Protein AF-A0A1I3PX13-F1 (afdb_monomer)

Structure (mmCIF, N/CA/C/O backbone):
data_AF-A0A1I3PX13-F1
#
_entry.id   AF-A0A1I3PX13-F1
#
loop_
_atom_site.group_PDB
_atom_site.id
_atom_site.type_symbol
_atom_site.label_atom_id
_atom_site.label_alt_id
_atom_site.label_comp_id
_atom_site.label_asym_id
_atom_site.label_entity_id
_atom_site.label_seq_id
_atom_site.pdbx_PDB_ins_code
_atom_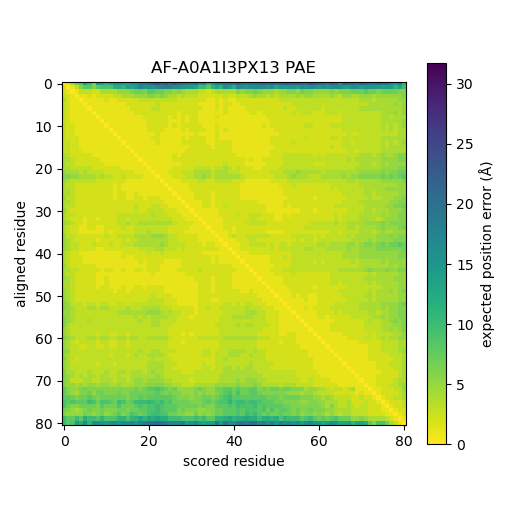site.Cartn_x
_atom_site.Cartn_y
_atom_site.Cartn_z
_atom_site.occupancy
_atom_site.B_iso_or_equiv
_atom_site.auth_seq_id
_atom_site.auth_comp_id
_atom_site.auth_asym_id
_atom_site.auth_atom_id
_atom_site.pdbx_PDB_model_num
ATOM 1 N N . MET A 1 1 ? 15.887 2.404 3.441 1.00 54.09 1 MET A N 1
ATOM 2 C CA . MET A 1 1 ? 15.390 1.044 3.150 1.00 54.09 1 MET A CA 1
ATOM 3 C C . MET A 1 1 ? 15.683 0.704 1.698 1.00 54.09 1 MET A C 1
ATOM 5 O O . MET A 1 1 ? 15.247 1.481 0.858 1.00 54.09 1 MET A O 1
ATOM 9 N N . PRO A 1 2 ? 16.432 -0.370 1.383 1.00 83.12 2 PRO A N 1
ATOM 10 C CA . PRO A 1 2 ? 16.555 -0.842 0.002 1.00 83.12 2 PRO A CA 1
ATOM 11 C C . PRO A 1 2 ? 15.742 -2.116 -0.292 1.00 83.12 2 PRO A C 1
ATOM 13 O O . PRO A 1 2 ? 15.659 -2.510 -1.451 1.00 83.12 2 PRO A O 1
ATOM 16 N N . PHE A 1 3 ? 15.157 -2.769 0.720 1.00 92.50 3 PHE A N 1
ATOM 17 C CA . PHE A 1 3 ? 14.446 -4.039 0.559 1.00 92.50 3 PHE A CA 1
ATOM 18 C C . PHE A 1 3 ? 12.935 -3.867 0.707 1.00 92.50 3 PHE A C 1
ATOM 20 O O . PHE A 1 3 ? 12.469 -3.087 1.535 1.00 92.50 3 PHE A O 1
ATOM 27 N N . ALA A 1 4 ? 12.187 -4.619 -0.099 1.00 92.06 4 ALA A N 1
ATOM 28 C CA . ALA A 1 4 ? 10.752 -4.802 0.062 1.00 92.06 4 ALA A CA 1
ATOM 29 C C . ALA A 1 4 ? 10.516 -6.055 0.917 1.00 92.06 4 ALA A C 1
ATOM 31 O O . ALA A 1 4 ? 10.535 -7.181 0.415 1.00 92.06 4 ALA A O 1
ATOM 32 N N . ASP A 1 5 ? 10.359 -5.853 2.222 1.00 96.62 5 ASP A N 1
ATOM 33 C CA . ASP A 1 5 ? 10.150 -6.905 3.212 1.00 96.62 5 ASP A CA 1
ATOM 34 C C . ASP A 1 5 ? 9.083 -6.505 4.247 1.00 96.62 5 ASP A C 1
ATOM 36 O O . ASP A 1 5 ? 8.423 -5.470 4.138 1.00 96.62 5 ASP A O 1
ATOM 40 N N . THR A 1 6 ? 8.866 -7.367 5.245 1.00 96.81 6 THR A N 1
ATOM 41 C CA . THR A 1 6 ? 7.859 -7.128 6.288 1.00 96.81 6 THR A CA 1
ATOM 42 C C . THR A 1 6 ? 8.163 -5.887 7.132 1.00 96.81 6 THR A C 1
ATOM 44 O O . THR A 1 6 ? 7.228 -5.215 7.555 1.00 96.81 6 THR A O 1
ATOM 47 N N . GLU A 1 7 ? 9.436 -5.571 7.384 1.00 96.81 7 GLU A N 1
ATOM 48 C CA . GLU A 1 7 ? 9.814 -4.394 8.177 1.00 96.81 7 GLU A CA 1
ATOM 49 C C . GLU A 1 7 ? 9.529 -3.114 7.389 1.00 96.81 7 GLU A C 1
ATOM 51 O O . GLU A 1 7 ? 8.911 -2.182 7.908 1.00 96.81 7 GLU A O 1
ATOM 56 N N . ALA A 1 8 ? 9.877 -3.109 6.101 1.00 97.12 8 ALA A N 1
ATOM 57 C CA . ALA A 1 8 ? 9.566 -2.002 5.215 1.00 97.12 8 ALA A CA 1
ATOM 58 C C . ALA A 1 8 ? 8.057 -1.773 5.076 1.00 97.12 8 ALA A C 1
ATOM 60 O O . ALA A 1 8 ? 7.598 -0.630 5.127 1.00 97.12 8 ALA A O 1
ATOM 61 N N . MET A 1 9 ? 7.276 -2.850 4.971 1.00 97.31 9 MET A N 1
ATOM 62 C CA . MET A 1 9 ? 5.819 -2.757 4.940 1.00 97.31 9 MET A CA 1
ATOM 63 C C . MET A 1 9 ? 5.246 -2.215 6.254 1.00 97.31 9 MET A C 1
ATOM 65 O O . MET A 1 9 ? 4.347 -1.378 6.229 1.00 97.31 9 MET A O 1
ATOM 69 N N . GLN A 1 10 ? 5.787 -2.630 7.403 1.00 98.00 10 GLN A N 1
ATOM 70 C CA . GLN A 1 10 ? 5.365 -2.105 8.702 1.00 98.00 10 GLN A CA 1
ATOM 71 C C . GLN A 1 10 ? 5.593 -0.593 8.805 1.00 98.00 10 GLN A C 1
ATOM 73 O O . GLN A 1 10 ? 4.702 0.133 9.248 1.00 98.00 10 GLN A O 1
ATOM 78 N N . ALA A 1 11 ? 6.765 -0.115 8.376 1.00 97.69 11 ALA A N 1
ATOM 79 C CA . ALA A 1 11 ? 7.066 1.312 8.338 1.00 97.69 11 ALA A CA 1
ATOM 80 C C . ALA A 1 11 ? 6.148 2.062 7.358 1.00 97.69 11 ALA A C 1
ATOM 82 O O . ALA A 1 11 ? 5.704 3.168 7.656 1.00 97.69 11 ALA A O 1
ATOM 83 N N . HIS A 1 12 ? 5.798 1.449 6.223 1.00 97.12 12 HIS A N 1
ATOM 84 C CA . HIS A 1 12 ? 4.856 2.045 5.280 1.00 97.12 12 HIS A CA 1
ATOM 85 C C . HIS A 1 12 ? 3.441 2.178 5.862 1.00 97.12 12 HIS A C 1
ATOM 87 O O . HIS A 1 12 ? 2.835 3.237 5.724 1.00 97.12 12 HIS A O 1
ATOM 93 N N . LEU A 1 13 ? 2.933 1.152 6.556 1.00 98.19 13 LEU A N 1
ATOM 94 C CA . LEU A 1 13 ? 1.640 1.217 7.248 1.00 98.19 13 LEU A CA 1
ATOM 95 C C . LEU A 1 13 ? 1.615 2.305 8.323 1.00 98.19 13 LEU A C 1
ATOM 97 O O . LEU A 1 13 ? 0.614 3.009 8.443 1.00 98.19 13 LEU A O 1
ATOM 101 N N . ALA A 1 14 ? 2.710 2.462 9.074 1.00 98.38 14 ALA A N 1
ATOM 102 C CA . ALA A 1 14 ? 2.837 3.538 10.052 1.00 98.38 14 ALA A CA 1
ATOM 103 C C . ALA A 1 14 ? 2.734 4.914 9.378 1.00 98.38 14 ALA A C 1
ATOM 105 O O . ALA A 1 14 ? 1.987 5.770 9.845 1.00 98.38 14 ALA A O 1
ATOM 106 N N . GLU A 1 15 ? 3.406 5.098 8.242 1.00 98.31 15 GLU A N 1
ATOM 107 C CA . GLU A 1 15 ? 3.379 6.377 7.538 1.00 98.31 15 GLU A CA 1
ATOM 108 C C . GLU A 1 15 ? 2.024 6.675 6.891 1.00 98.31 15 GLU A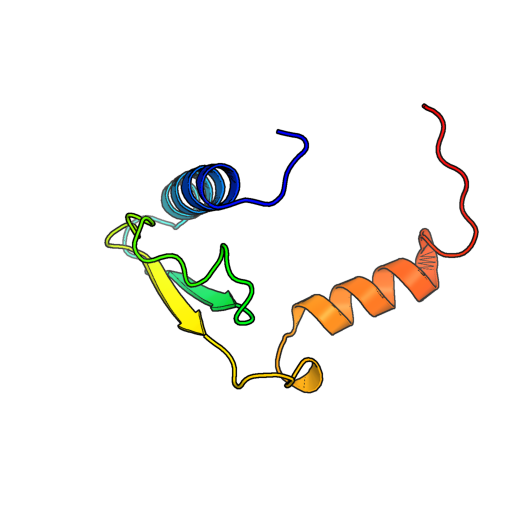 C 1
ATOM 110 O O . GLU A 1 15 ? 1.520 7.792 6.993 1.00 98.31 15 GLU A O 1
ATOM 115 N N . ILE A 1 16 ? 1.376 5.667 6.300 1.00 98.25 16 ILE A N 1
ATOM 116 C CA . ILE A 1 16 ? 0.001 5.812 5.809 1.00 98.25 16 ILE A CA 1
ATOM 117 C C . ILE A 1 16 ? -0.918 6.211 6.962 1.00 98.25 16 ILE A C 1
ATOM 119 O O . ILE A 1 16 ? -1.692 7.149 6.813 1.00 98.25 16 ILE A O 1
ATOM 123 N N . SER A 1 17 ? -0.820 5.543 8.113 1.00 98.50 17 SER A N 1
ATOM 124 C CA . SER A 1 17 ? -1.666 5.825 9.276 1.00 98.50 17 SER A CA 1
ATOM 125 C C . SER A 1 17 ? -1.551 7.269 9.754 1.00 98.50 17 SER A C 1
ATOM 127 O O . SER A 1 17 ? -2.549 7.808 10.226 1.00 98.50 17 SER A O 1
ATOM 129 N N . LEU A 1 18 ? -0.365 7.881 9.659 1.00 98.44 18 LEU A N 1
ATOM 130 C CA . LEU A 1 18 ? -0.144 9.289 10.004 1.00 98.44 18 LEU A CA 1
ATOM 131 C C . LEU A 1 18 ? -0.733 10.251 8.964 1.00 98.44 18 LEU A C 1
ATOM 133 O O . LEU A 1 18 ? -1.108 11.367 9.314 1.00 98.44 18 LEU A O 1
ATOM 137 N N . ALA A 1 19 ? -0.811 9.824 7.703 1.00 98.50 19 ALA A N 1
ATOM 138 C CA . ALA A 1 19 ? -1.364 10.607 6.603 1.00 98.50 19 ALA A CA 1
ATOM 139 C C . ALA A 1 19 ? -2.896 10.511 6.481 1.00 98.50 19 ALA A C 1
ATOM 141 O O . ALA A 1 19 ? -3.494 11.299 5.750 1.00 98.50 19 ALA A O 1
ATOM 142 N N . VAL A 1 20 ? -3.543 9.554 7.158 1.00 98.44 20 VAL A N 1
ATOM 143 C CA . VAL A 1 20 ? -5.009 9.459 7.202 1.00 98.44 20 VAL A CA 1
ATOM 144 C C . VAL A 1 20 ? -5.574 10.621 8.017 1.00 98.44 20 VAL A C 1
ATOM 146 O O . VAL A 1 20 ? -5.217 10.809 9.180 1.00 98.44 20 VAL A O 1
ATOM 149 N N . ASP A 1 21 ? -6.495 11.373 7.413 1.00 98.44 21 ASP A N 1
ATOM 150 C CA . ASP A 1 21 ? -7.139 12.516 8.058 1.00 98.44 21 ASP A CA 1
ATOM 151 C C . ASP A 1 21 ? -7.861 12.125 9.365 1.00 98.44 21 ASP A C 1
ATOM 153 O O . ASP A 1 21 ? -8.449 11.039 9.461 1.00 98.44 21 ASP A O 1
ATOM 157 N N . PRO A 1 22 ? -7.900 13.014 10.377 1.00 97.50 22 PRO A N 1
ATOM 158 C CA . PRO A 1 22 ? -8.644 12.761 11.606 1.00 97.50 22 PRO A CA 1
ATOM 159 C C . PRO A 1 22 ? -10.118 12.420 11.339 1.00 97.50 22 PRO A C 1
ATOM 161 O O . PRO A 1 22 ? -10.845 13.183 10.707 1.00 97.50 22 PRO A O 1
ATOM 164 N N . GLY A 1 23 ? -10.571 11.277 11.861 1.00 97.69 23 GLY A N 1
ATOM 165 C CA . GLY A 1 23 ? -11.940 10.782 11.675 1.00 97.69 23 GLY A CA 1
ATOM 166 C C . GLY A 1 23 ? -12.176 10.002 10.375 1.00 97.69 23 GLY A C 1
ATOM 167 O O . GLY A 1 23 ? -13.286 9.510 10.176 1.00 97.69 23 GLY A O 1
ATOM 168 N N . ALA A 1 24 ? -11.163 9.855 9.514 1.00 98.50 24 ALA A N 1
ATOM 169 C CA . ALA A 1 24 ? -11.208 8.979 8.348 1.00 98.50 24 ALA A CA 1
ATOM 170 C C . ALA A 1 24 ? -10.644 7.579 8.657 1.00 98.50 24 ALA A C 1
ATOM 172 O O . ALA A 1 24 ? -9.946 7.364 9.648 1.00 98.50 24 ALA A O 1
ATOM 173 N N . HIS A 1 25 ? -10.947 6.624 7.775 1.00 98.50 25 HIS A N 1
ATOM 174 C CA . HIS A 1 25 ? -10.443 5.251 7.831 1.00 98.50 25 HIS A CA 1
ATOM 175 C C . HIS A 1 25 ? -9.938 4.840 6.453 1.00 98.50 25 HIS A C 1
ATOM 177 O O . HIS A 1 25 ? -10.669 4.960 5.466 1.00 98.50 25 HIS A O 1
ATOM 183 N N . ALA A 1 26 ? -8.703 4.353 6.368 1.00 98.50 26 ALA A N 1
ATOM 184 C CA . ALA A 1 26 ? -8.134 3.920 5.101 1.00 98.50 26 ALA A CA 1
ATOM 185 C C . ALA A 1 26 ? -8.450 2.451 4.825 1.00 98.50 26 ALA A C 1
ATOM 187 O O . ALA A 1 26 ? -8.241 1.573 5.660 1.00 98.50 26 ALA A O 1
ATOM 188 N N . VAL A 1 27 ? -8.884 2.170 3.599 1.00 98.19 27 VAL A N 1
ATOM 189 C CA . VAL A 1 27 ? -8.905 0.812 3.053 1.00 98.19 27 VAL A CA 1
ATOM 190 C C . VAL A 1 27 ? -7.779 0.715 2.038 1.00 98.19 27 VAL A C 1
ATOM 192 O O . VAL A 1 27 ? -7.800 1.396 1.015 1.00 98.19 27 VAL A O 1
ATOM 195 N N . LEU A 1 28 ? -6.784 -0.116 2.331 1.00 97.44 28 LEU A N 1
ATOM 196 C CA . LEU A 1 28 ? -5.638 -0.326 1.457 1.00 97.44 28 LEU A CA 1
ATOM 197 C C . LEU A 1 28 ? -5.875 -1.557 0.595 1.00 97.44 28 LEU A C 1
ATOM 199 O O . LEU A 1 28 ? -6.019 -2.656 1.117 1.00 97.44 28 LEU A O 1
ATOM 203 N N . MET A 1 29 ? -5.897 -1.375 -0.722 1.00 96.88 29 MET A N 1
ATOM 204 C CA . MET A 1 29 ? -5.927 -2.474 -1.687 1.00 96.88 29 MET A CA 1
ATOM 205 C C . MET A 1 29 ? -4.501 -2.947 -1.961 1.00 96.88 29 MET A C 1
ATOM 207 O O . MET A 1 29 ? -3.639 -2.139 -2.300 1.00 96.88 29 MET A O 1
ATOM 211 N N . LEU A 1 30 ? -4.257 -4.246 -1.822 1.00 96.81 30 LEU A N 1
ATOM 212 C CA . LEU A 1 30 ? -2.933 -4.849 -1.992 1.00 96.81 30 LEU A CA 1
ATOM 213 C C . LEU A 1 30 ? -3.027 -6.189 -2.718 1.00 96.81 30 LEU A C 1
ATOM 215 O O . LEU A 1 30 ? -4.017 -6.914 -2.607 1.00 96.81 30 LEU A O 1
ATOM 219 N N . ASP A 1 31 ? -1.968 -6.532 -3.446 1.00 96.00 31 ASP A N 1
ATOM 220 C CA . ASP A 1 31 ? -1.756 -7.906 -3.883 1.00 96.00 31 ASP A CA 1
ATOM 221 C C . ASP A 1 31 ? -1.342 -8.797 -2.694 1.00 96.00 31 ASP A C 1
ATOM 223 O O . ASP A 1 31 ? -1.149 -8.340 -1.567 1.00 96.00 31 ASP A O 1
ATOM 227 N N . GLN A 1 32 ? -1.187 -10.094 -2.944 1.00 96.12 32 GLN A N 1
ATOM 228 C CA . GLN A 1 32 ? -0.840 -11.058 -1.898 1.00 96.12 32 GLN A CA 1
ATOM 229 C C . GLN A 1 32 ? 0.664 -11.357 -1.826 1.00 96.12 32 GLN A C 1
ATOM 231 O O . GLN A 1 32 ? 1.055 -12.496 -1.558 1.00 96.12 32 GLN A O 1
ATOM 236 N N . ALA A 1 33 ? 1.529 -10.366 -2.073 1.00 95.62 33 ALA A N 1
ATOM 237 C CA . ALA A 1 33 ? 2.957 -10.520 -1.811 1.00 95.62 33 ALA A CA 1
ATOM 238 C C . ALA A 1 33 ? 3.203 -10.964 -0.354 1.00 95.62 33 ALA A C 1
ATOM 240 O O . ALA A 1 33 ? 2.507 -10.553 0.575 1.00 95.62 33 ALA A O 1
ATOM 241 N N . GLY A 1 34 ? 4.216 -11.805 -0.120 1.00 95.81 34 GLY A N 1
ATOM 242 C CA . GLY A 1 34 ? 4.425 -12.420 1.200 1.00 95.81 34 GLY A CA 1
ATOM 243 C C . GLY A 1 34 ? 4.610 -11.411 2.344 1.00 95.81 34 GLY A C 1
ATOM 244 O O . GLY A 1 34 ? 4.223 -11.683 3.479 1.00 95.81 34 GLY A O 1
ATOM 245 N N . TRP A 1 35 ? 5.160 -10.231 2.051 1.00 96.06 35 TRP A N 1
ATOM 246 C CA . TRP A 1 35 ? 5.323 -9.151 3.024 1.00 96.06 35 TRP A CA 1
ATOM 247 C C . TRP A 1 35 ? 4.052 -8.31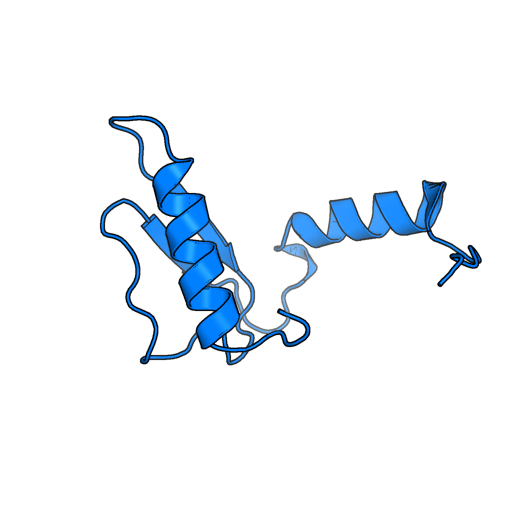5 3.240 1.00 96.06 35 TRP A C 1
ATOM 249 O O . TRP A 1 35 ? 3.921 -7.758 4.323 1.00 96.06 35 TRP A O 1
ATOM 259 N N . HIS A 1 36 ? 3.095 -8.303 2.304 1.00 96.56 36 HIS A N 1
ATOM 260 C CA . HIS A 1 36 ? 1.747 -7.746 2.496 1.00 96.56 36 HIS A CA 1
ATOM 261 C C . HIS A 1 36 ? 0.872 -8.621 3.405 1.00 96.56 36 HIS A C 1
ATOM 263 O O . HIS A 1 36 ? 0.072 -8.112 4.183 1.00 96.56 36 HIS A O 1
ATOM 269 N N . MET A 1 37 ? 1.041 -9.944 3.320 1.00 95.69 37 MET A N 1
ATOM 270 C CA . MET A 1 37 ? 0.214 -10.928 4.035 1.00 95.69 37 MET A CA 1
ATOM 271 C C . MET A 1 37 ? 0.873 -11.465 5.312 1.00 95.69 37 MET A C 1
ATOM 273 O O . MET A 1 37 ? 0.436 -12.473 5.871 1.00 95.69 37 MET A O 1
ATOM 277 N N . SER A 1 38 ? 1.966 -10.849 5.764 1.00 96.81 38 SER A N 1
ATOM 278 C CA . SER A 1 38 ? 2.718 -11.370 6.901 1.00 96.81 38 SER A CA 1
ATOM 279 C C . SER A 1 38 ? 1.928 -11.217 8.198 1.00 96.81 38 SER A C 1
ATOM 281 O O . SER A 1 38 ? 1.586 -10.109 8.597 1.00 96.81 38 SER A O 1
ATOM 283 N N . ALA A 1 39 ? 1.759 -12.315 8.937 1.00 95.69 39 ALA A N 1
ATOM 284 C CA . ALA A 1 39 ? 1.164 -12.300 10.276 1.00 95.69 39 ALA A CA 1
ATOM 285 C C . ALA A 1 39 ? 1.989 -11.514 11.321 1.00 95.69 39 ALA A C 1
ATOM 287 O O . ALA A 1 39 ? 1.556 -11.365 12.458 1.00 95.69 39 ALA A O 1
ATOM 288 N N . ARG A 1 40 ? 3.190 -11.039 10.958 1.00 97.19 40 ARG A N 1
ATOM 289 C CA . ARG A 1 40 ? 4.035 -10.185 11.806 1.00 97.19 40 ARG A CA 1
ATOM 290 C C . ARG A 1 40 ? 3.696 -8.695 11.689 1.00 97.19 40 ARG A C 1
ATOM 292 O O . ARG A 1 40 ? 4.272 -7.911 12.435 1.00 97.19 40 ARG A O 1
ATOM 299 N N . LEU A 1 41 ? 2.825 -8.304 10.756 1.00 97.56 41 LEU A N 1
ATOM 300 C CA . LEU A 1 41 ? 2.384 -6.918 10.628 1.00 97.56 41 LEU A CA 1
ATOM 301 C C . LEU A 1 41 ? 1.427 -6.551 11.766 1.00 97.56 41 LEU A C 1
ATOM 303 O O . LEU A 1 41 ? 0.415 -7.216 11.980 1.00 97.56 41 LEU A O 1
ATOM 307 N N . ALA A 1 42 ? 1.722 -5.448 12.442 1.00 98.19 42 ALA A N 1
ATOM 308 C CA . ALA A 1 42 ? 0.795 -4.726 13.295 1.00 98.19 42 ALA A CA 1
ATOM 309 C C . ALA A 1 42 ? 0.077 -3.671 12.443 1.00 98.19 42 ALA A C 1
ATOM 311 O O . ALA A 1 42 ? 0.630 -2.606 12.156 1.00 98.19 42 ALA A O 1
ATOM 312 N N . VAL A 1 43 ? -1.135 -3.992 11.988 1.00 98.12 43 VAL A N 1
ATOM 313 C CA . VAL A 1 43 ? -1.959 -3.070 11.195 1.00 98.12 43 VAL A CA 1
ATOM 314 C C . VAL A 1 43 ? -2.552 -2.002 12.127 1.00 98.12 43 VAL A C 1
ATOM 316 O O . VAL A 1 43 ? -3.178 -2.381 13.114 1.00 98.12 43 VAL A O 1
ATOM 319 N N . PRO A 1 44 ? -2.362 -0.698 11.851 1.00 98.38 44 PRO A N 1
ATOM 320 C CA . PRO A 1 44 ? -2.972 0.381 12.632 1.00 98.38 44 PRO A CA 1
ATOM 321 C C . PRO A 1 44 ? -4.506 0.328 12.627 1.00 98.38 44 PRO A C 1
ATOM 323 O O . PRO A 1 44 ? -5.110 -0.030 11.618 1.00 98.38 44 PRO A O 1
ATOM 326 N N . ASP A 1 45 ? -5.139 0.745 13.726 1.00 98.25 45 ASP A N 1
ATOM 327 C CA . ASP A 1 45 ? -6.597 0.631 13.919 1.00 98.25 45 ASP A CA 1
ATOM 328 C C . ASP A 1 45 ? -7.429 1.432 12.899 1.00 98.25 45 ASP A C 1
ATOM 330 O O . ASP A 1 45 ? -8.57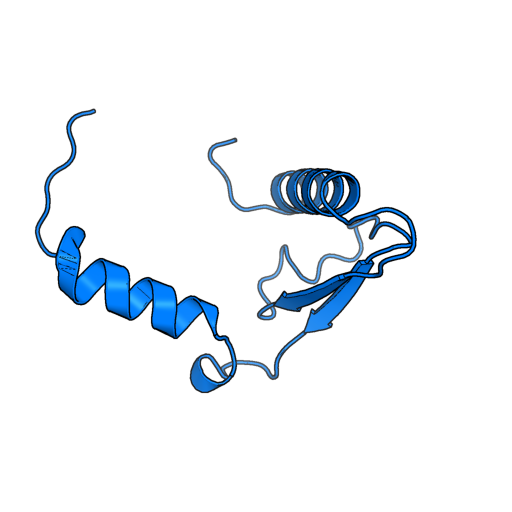9 1.091 12.628 1.00 98.25 45 ASP A O 1
ATOM 334 N N . ASN A 1 46 ? -6.855 2.486 12.313 1.00 98.69 46 ASN A N 1
ATOM 335 C CA . ASN A 1 46 ? -7.480 3.323 11.281 1.00 98.69 46 ASN A CA 1
ATOM 336 C C . ASN A 1 46 ? -7.216 2.824 9.846 1.00 98.69 46 ASN A C 1
ATOM 338 O O . ASN A 1 46 ? -7.447 3.558 8.879 1.00 98.69 46 ASN A O 1
ATOM 342 N N . ILE A 1 47 ? -6.704 1.597 9.699 1.00 98.62 47 ILE A N 1
ATOM 343 C CA . ILE A 1 47 ? -6.411 0.961 8.418 1.00 98.62 47 ILE A CA 1
ATOM 344 C C . ILE A 1 47 ? -7.083 -0.413 8.348 1.00 98.62 47 ILE A C 1
ATOM 346 O O . ILE A 1 47 ? -7.033 -1.224 9.268 1.00 98.62 47 ILE A O 1
ATOM 350 N N . THR A 1 48 ? -7.667 -0.729 7.196 1.00 98.50 48 THR A N 1
ATOM 351 C CA . THR A 1 48 ? -8.048 -2.094 6.826 1.00 98.50 48 THR A CA 1
ATOM 352 C C . THR A 1 48 ? -7.309 -2.513 5.568 1.00 98.50 48 THR A C 1
ATOM 354 O O . THR A 1 48 ? -7.330 -1.808 4.561 1.00 98.50 48 THR A O 1
ATOM 357 N N . LEU A 1 49 ? -6.678 -3.685 5.615 1.00 98.00 49 LEU A N 1
ATOM 358 C CA . LEU A 1 49 ? -6.066 -4.298 4.442 1.00 98.00 49 LEU A CA 1
ATOM 359 C C . LEU A 1 49 ? -7.125 -5.077 3.655 1.00 98.00 49 LEU A C 1
ATOM 361 O O . LEU A 1 49 ? -7.811 -5.936 4.206 1.00 98.00 49 LEU A O 1
ATOM 365 N N . LEU A 1 50 ? -7.236 -4.784 2.364 1.00 97.69 50 LEU A N 1
ATOM 366 C CA . LEU A 1 50 ? -8.117 -5.440 1.407 1.00 97.69 50 LEU A CA 1
ATOM 367 C C . LEU A 1 50 ? -7.260 -6.211 0.387 1.00 97.69 50 LEU A C 1
ATOM 369 O O . LEU A 1 50 ? -6.836 -5.637 -0.622 1.00 97.69 50 LEU A O 1
ATOM 373 N N . PRO A 1 51 ? -6.972 -7.501 0.638 1.00 97.38 51 PRO A N 1
ATOM 374 C CA . PRO A 1 51 ? -6.209 -8.311 -0.298 1.00 97.38 51 PRO A CA 1
ATOM 375 C C . PRO A 1 51 ? -7.046 -8.607 -1.544 1.00 97.38 51 PRO A C 1
ATOM 377 O O . PRO A 1 51 ? -8.180 -9.084 -1.461 1.00 97.38 51 PRO A O 1
ATOM 380 N N . LEU A 1 52 ? -6.466 -8.361 -2.713 1.00 97.81 52 LEU A N 1
ATOM 381 C CA . LEU A 1 52 ? -7.067 -8.711 -3.995 1.00 97.81 52 LEU A CA 1
ATOM 382 C C . LEU A 1 52 ? -6.975 -10.225 -4.249 1.00 97.81 52 LEU A C 1
ATOM 384 O O . LEU A 1 52 ? -6.123 -10.904 -3.659 1.00 97.81 52 LEU A O 1
ATOM 388 N N . PRO A 1 53 ? -7.828 -10.788 -5.128 1.00 97.94 53 PRO A N 1
ATOM 389 C CA . PRO A 1 53 ? -7.703 -12.175 -5.552 1.00 97.94 53 PRO A CA 1
ATOM 390 C C . PRO A 1 53 ? -6.294 -12.487 -6.092 1.00 97.94 53 PRO A C 1
ATOM 392 O O . PRO A 1 53 ? -5.691 -11.653 -6.777 1.00 97.94 53 PRO A O 1
ATOM 395 N N . PRO A 1 54 ? -5.740 -13.682 -5.812 1.00 96.56 54 PRO A N 1
ATOM 396 C CA . PRO A 1 54 ? -4.421 -14.048 -6.309 1.00 96.56 54 PRO A CA 1
ATOM 397 C C . PRO A 1 54 ? -4.363 -14.008 -7.838 1.00 96.56 54 PRO A C 1
ATOM 399 O O . PRO A 1 54 ? -5.222 -14.585 -8.502 1.00 96.56 54 PRO A O 1
ATOM 402 N N . ARG A 1 55 ? -3.285 -13.428 -8.381 1.00 94.88 55 ARG A N 1
ATOM 403 C CA . ARG A 1 55 ? -3.028 -13.319 -9.831 1.00 94.88 55 ARG A CA 1
ATOM 404 C C . ARG A 1 55 ? -4.081 -12.503 -10.598 1.00 94.88 55 ARG A C 1
ATOM 406 O O . ARG A 1 55 ? -4.285 -12.772 -11.776 1.00 94.88 55 ARG A O 1
ATOM 413 N N . SER A 1 56 ? -4.681 -11.504 -9.951 1.00 97.06 56 SER A N 1
ATOM 414 C CA . SER A 1 56 ? -5.581 -10.533 -10.588 1.00 97.06 56 SER A CA 1
ATOM 415 C C . SER A 1 56 ? -4.975 -9.122 -10.678 1.00 97.06 56 SER A C 1
ATOM 4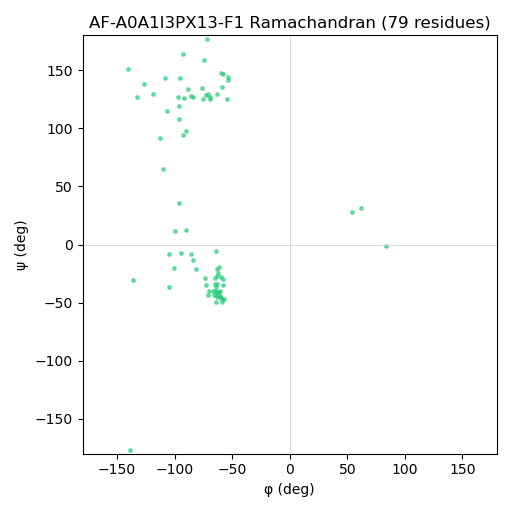17 O O . SER A 1 56 ? -5.467 -8.205 -10.013 1.00 97.06 56 SER A O 1
ATOM 419 N N . PRO A 1 57 ? -3.889 -8.908 -11.451 1.00 96.31 57 PRO A N 1
ATOM 420 C CA . PRO A 1 57 ? -3.307 -7.574 -11.624 1.00 96.31 57 PRO A CA 1
ATOM 421 C C . PRO A 1 57 ? -4.295 -6.569 -12.235 1.00 96.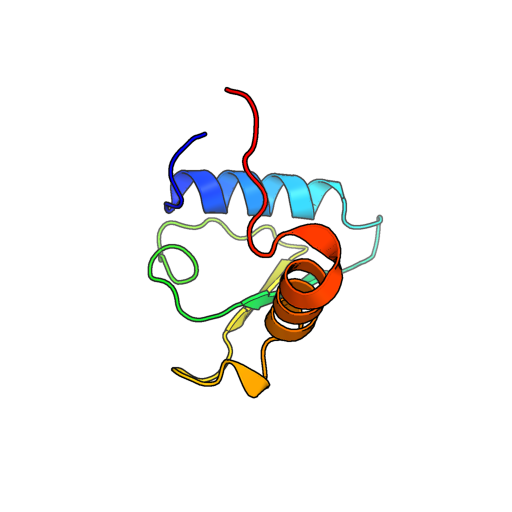31 57 PRO A C 1
ATOM 423 O O . PRO A 1 57 ? -4.229 -5.385 -11.928 1.00 96.31 57 PRO A O 1
ATOM 426 N N . GLU A 1 58 ? -5.263 -7.027 -13.030 1.00 96.75 58 GLU A N 1
ATOM 427 C CA . GLU A 1 58 ? -6.321 -6.204 -13.6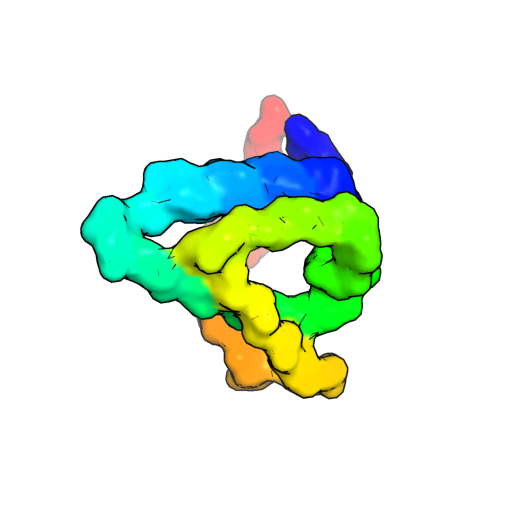26 1.00 96.75 58 GLU A CA 1
ATOM 428 C C . GLU A 1 58 ? -7.230 -5.515 -12.596 1.00 96.75 58 GLU A C 1
ATOM 430 O O . GLU A 1 58 ? -7.901 -4.537 -12.922 1.00 96.75 58 GLU A O 1
ATOM 435 N N . LEU A 1 59 ? -7.252 -6.011 -11.354 1.00 96.25 59 LEU A N 1
ATOM 436 C CA . LEU A 1 59 ? -8.013 -5.426 -10.250 1.00 96.25 59 LEU A CA 1
ATOM 437 C C . LEU A 1 59 ? -7.179 -4.458 -9.400 1.00 96.25 59 LEU A C 1
ATOM 439 O O . LEU A 1 59 ? -7.732 -3.801 -8.517 1.00 96.25 59 LEU A O 1
ATOM 443 N N . ASN A 1 60 ? -5.866 -4.365 -9.637 1.00 97.06 60 ASN A N 1
ATOM 444 C CA . ASN A 1 60 ? -4.979 -3.481 -8.894 1.00 97.06 60 ASN A CA 1
ATOM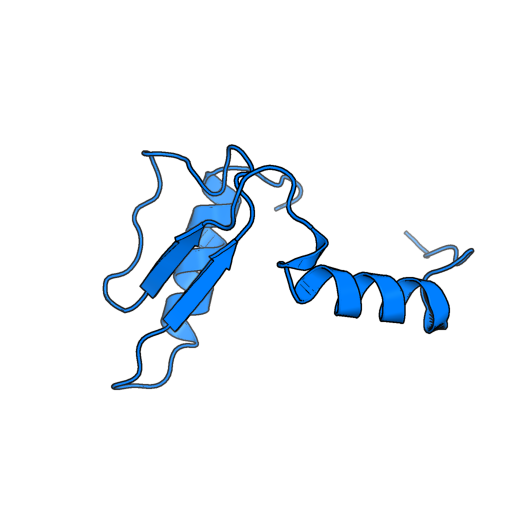 445 C C . ASN A 1 60 ? -4.782 -2.151 -9.649 1.00 97.06 60 ASN A C 1
ATOM 447 O O . ASN A 1 60 ? -4.061 -2.112 -10.649 1.00 97.06 60 ASN A O 1
ATOM 451 N N . PRO A 1 61 ? -5.363 -1.028 -9.181 1.00 94.69 61 PRO A N 1
ATOM 452 C CA . PRO A 1 61 ? -5.299 0.243 -9.903 1.00 94.69 61 PRO A CA 1
ATOM 453 C C . PRO A 1 61 ? -3.875 0.795 -10.051 1.00 94.69 61 PRO A C 1
ATOM 455 O O . PRO A 1 61 ? -3.632 1.594 -10.960 1.00 94.69 61 PRO A O 1
ATOM 458 N N . VAL A 1 62 ? -2.921 0.367 -9.212 1.00 96.25 62 VAL A N 1
ATOM 459 C CA . VAL A 1 62 ? -1.516 0.787 -9.336 1.00 96.25 62 VAL A CA 1
ATOM 460 C C . VAL A 1 62 ? -0.897 0.330 -10.661 1.00 96.25 62 VAL A C 1
ATOM 462 O O . VAL A 1 62 ? -0.023 1.012 -11.190 1.00 96.25 62 VAL A O 1
ATOM 465 N N . GLU A 1 63 ? -1.388 -0.762 -11.257 1.00 97.19 63 GLU A N 1
ATOM 466 C CA . GLU A 1 63 ? -0.878 -1.261 -12.537 1.00 97.19 63 GLU A CA 1
ATOM 467 C C . GLU A 1 63 ? -1.134 -0.276 -13.683 1.00 97.19 63 GLU A C 1
ATOM 469 O O . GLU A 1 63 ? -0.273 -0.099 -14.548 1.00 97.19 63 GLU A O 1
ATOM 474 N N . ASN A 1 64 ? -2.252 0.459 -13.638 1.00 96.50 64 ASN A N 1
ATOM 475 C CA . ASN A 1 64 ? -2.535 1.530 -14.597 1.00 96.50 64 ASN A CA 1
ATOM 476 C C . ASN A 1 64 ? -1.550 2.696 -14.441 1.00 96.50 64 ASN A C 1
ATOM 478 O O . ASN A 1 64 ? -1.077 3.247 -15.437 1.00 96.50 64 ASN A O 1
ATOM 482 N N . VAL A 1 65 ? -1.206 3.058 -13.199 1.00 96.31 65 VAL A N 1
ATOM 483 C CA . VAL A 1 65 ? -0.203 4.098 -12.916 1.00 96.31 65 VAL A CA 1
ATOM 484 C C . VAL A 1 65 ? 1.159 3.663 -13.449 1.00 96.31 65 VAL A C 1
ATOM 486 O O . VAL A 1 65 ? 1.828 4.433 -14.139 1.00 96.31 65 VAL A O 1
ATOM 489 N N . TRP A 1 66 ? 1.551 2.412 -13.204 1.00 95.75 66 TRP A N 1
ATOM 490 C CA . TRP A 1 66 ? 2.813 1.883 -13.707 1.00 95.75 66 TRP A CA 1
ATOM 491 C C . TRP A 1 66 ? 2.878 1.833 -15.224 1.00 95.75 66 TRP A C 1
ATOM 493 O O . TRP A 1 66 ? 3.903 2.206 -15.800 1.00 95.75 66 TRP A O 1
ATOM 503 N N . GLN A 1 67 ? 1.804 1.393 -15.878 1.00 96.31 67 GLN A N 1
ATOM 504 C CA . GLN A 1 67 ? 1.719 1.407 -17.330 1.00 96.31 67 GLN A CA 1
ATOM 505 C C . GLN A 1 67 ? 1.878 2.831 -17.864 1.00 96.31 67 GLN A C 1
ATOM 507 O O . GLN A 1 67 ? 2.749 3.071 -18.696 1.00 96.31 67 GLN A O 1
ATOM 512 N N . PHE A 1 68 ? 1.130 3.787 -17.312 1.00 96.88 68 PHE A N 1
ATOM 513 C CA . PHE A 1 68 ? 1.231 5.184 -17.709 1.00 96.88 68 PHE A CA 1
ATOM 514 C C . PHE A 1 68 ? 2.660 5.725 -17.550 1.00 96.88 68 PHE A C 1
ATOM 516 O O . PHE A 1 68 ? 3.209 6.316 -18.478 1.00 96.88 68 PHE A O 1
ATOM 523 N N . MET A 1 69 ? 3.314 5.483 -16.414 1.00 97.19 69 MET A N 1
ATOM 524 C CA . MET A 1 69 ? 4.686 5.947 -16.200 1.00 97.19 69 MET A CA 1
ATOM 525 C C . MET A 1 69 ? 5.684 5.317 -17.182 1.00 97.19 69 MET A C 1
ATOM 527 O O . MET A 1 69 ? 6.575 6.013 -17.678 1.00 97.19 69 MET A O 1
ATOM 531 N N . ARG A 1 70 ? 5.547 4.016 -17.477 1.00 95.69 70 ARG A N 1
ATOM 532 C CA . ARG A 1 70 ? 6.397 3.324 -18.458 1.00 95.69 70 ARG A CA 1
ATOM 533 C C . ARG A 1 70 ? 6.206 3.893 -19.856 1.00 95.69 70 ARG A C 1
ATOM 535 O O . ARG A 1 70 ? 7.203 4.257 -20.473 1.00 95.69 70 ARG A O 1
ATOM 542 N N . ASP A 1 71 ? 4.962 4.031 -20.299 1.00 96.62 71 ASP A N 1
ATOM 543 C CA . ASP A 1 71 ? 4.627 4.477 -21.653 1.00 96.62 71 ASP A CA 1
ATOM 544 C C . ASP A 1 71 ? 5.066 5.926 -21.916 1.00 96.62 71 ASP A C 1
ATOM 546 O O . ASP A 1 71 ? 5.397 6.272 -23.048 1.00 96.62 71 ASP A O 1
ATOM 550 N N . ASN A 1 72 ? 5.120 6.768 -20.876 1.00 96.44 72 ASN A N 1
ATOM 551 C CA . ASN A 1 72 ? 5.370 8.202 -21.036 1.00 96.44 72 ASN A CA 1
ATOM 552 C C . ASN A 1 72 ? 6.783 8.660 -20.648 1.00 96.44 72 ASN A C 1
ATOM 554 O O . ASN A 1 72 ? 7.313 9.580 -21.273 1.00 96.44 72 ASN A O 1
ATOM 558 N N . TRP A 1 73 ? 7.399 8.086 -19.607 1.00 94.00 73 TRP A N 1
ATOM 559 C CA . TRP A 1 73 ? 8.585 8.705 -18.987 1.00 94.00 73 TRP A CA 1
ATOM 560 C C . TRP A 1 73 ? 9.729 7.758 -18.652 1.00 94.00 73 TRP A C 1
ATOM 562 O O . TRP A 1 73 ? 10.881 8.202 -18.600 1.00 94.00 73 TRP A O 1
ATOM 572 N N . LEU A 1 74 ? 9.418 6.499 -18.342 1.00 94.69 74 LEU A N 1
ATOM 573 C CA . LEU A 1 74 ? 10.395 5.563 -17.787 1.00 94.69 74 LEU A CA 1
ATOM 574 C C . LEU A 1 74 ? 10.960 4.591 -18.828 1.00 94.69 74 LEU A C 1
ATOM 576 O O . LEU A 1 74 ? 12.034 4.035 -18.601 1.00 94.69 74 LEU A O 1
ATOM 580 N N . SER A 1 75 ? 10.284 4.388 -19.965 1.00 93.81 75 SER A N 1
ATOM 581 C CA . SER A 1 75 ? 10.772 3.472 -21.000 1.00 93.81 75 SER A CA 1
ATOM 582 C C . SER A 1 75 ? 12.107 3.941 -21.590 1.00 93.81 75 SER A C 1
ATOM 584 O O . SER A 1 75 ? 12.254 5.094 -21.994 1.00 93.81 75 SER A O 1
ATOM 586 N N . ASN A 1 76 ? 13.088 3.032 -21.632 1.00 92.31 76 ASN A N 1
ATOM 587 C CA . ASN A 1 76 ? 14.430 3.236 -22.197 1.00 92.31 76 ASN A CA 1
ATOM 588 C C . ASN A 1 76 ? 15.201 4.446 -21.637 1.00 92.31 76 ASN A C 1
ATOM 590 O O . ASN A 1 76 ? 16.068 5.010 -22.309 1.00 92.31 76 ASN A O 1
ATOM 594 N N . ARG A 1 77 ? 14.912 4.842 -20.391 1.00 92.94 77 ARG A N 1
ATOM 595 C CA . ARG A 1 77 ? 15.590 5.952 -19.719 1.00 92.94 77 ARG A CA 1
ATOM 596 C C . ARG A 1 77 ? 16.712 5.453 -18.810 1.00 92.94 77 ARG A C 1
ATOM 598 O O . ARG A 1 77 ? 16.484 4.642 -17.919 1.00 92.94 77 ARG A O 1
ATOM 605 N N . VAL A 1 78 ? 17.917 5.992 -18.996 1.00 93.38 78 VAL A N 1
ATOM 606 C CA . VAL A 1 78 ? 19.064 5.749 -18.105 1.00 93.38 78 VAL A CA 1
ATOM 607 C C . VAL A 1 78 ? 19.104 6.829 -17.024 1.00 93.38 78 VAL A C 1
ATOM 609 O O . VAL A 1 78 ? 19.107 8.024 -17.330 1.00 93.38 78 VAL A O 1
ATOM 612 N N . PHE A 1 79 ? 19.140 6.411 -15.758 1.00 91.50 79 PHE A N 1
ATOM 613 C CA . PHE A 1 79 ? 19.264 7.305 -14.606 1.00 91.50 79 PHE A CA 1
ATOM 614 C C . PHE A 1 79 ? 20.728 7.416 -14.177 1.00 91.50 79 PHE A C 1
ATOM 616 O O . PHE A 1 79 ? 21.479 6.444 -14.250 1.00 91.50 79 PHE A O 1
ATOM 623 N N . ARG A 1 80 ? 21.143 8.614 -13.751 1.00 91.38 80 ARG A N 1
ATOM 624 C CA . ARG A 1 80 ? 22.469 8.818 -13.157 1.00 91.38 80 ARG A CA 1
ATOM 625 C C . ARG A 1 80 ? 22.446 8.282 -11.725 1.00 91.38 80 ARG A C 1
ATOM 627 O O . ARG A 1 80 ? 21.481 8.544 -11.010 1.00 91.38 80 ARG A O 1
ATOM 634 N N . SER A 1 81 ? 23.482 7.532 -11.363 1.00 80.62 81 SER A N 1
ATOM 635 C CA . SER A 1 81 ? 23.756 7.042 -10.007 1.00 80.62 81 SER A CA 1
ATOM 636 C C . SER A 1 81 ? 24.323 8.134 -9.115 1.00 80.62 81 SER A C 1
ATOM 638 O O . SER A 1 81 ? 25.189 8.876 -9.638 1.00 80.62 81 SER A O 1
#

Radius of gyration: 15.12 Å; Cα contacts (8 Å, |Δi|>4): 72; chains: 1; bounding box: 36×27×36 Å

InterPro domains:
  IPR036397 Ribonuclease H superfamily [G3DSA:3.30.420.10] (6-81)
  IPR038717 Tc1-like transposase, DDE domain [PF13358] (6-80)

Solvent-accessible surface area (backbone atoms only — not comparable to full-atom values): 5273 Å² total; per-residue (Å²): 135,94,65,94,39,50,66,50,43,43,54,48,53,54,52,50,60,71,69,50,56,92,94,56,71,48,76,44,79,39,65,75,50,71,43,74,66,38,89,83,57,81,77,55,92,56,49,42,84,44,71,49,67,85,93,46,65,92,77,41,71,65,54,58,54,51,48,50,44,38,78,74,69,52,61,96,59,86,78,86,131

Foldseek 3Di:
DPDDALVVVLVVLVVVVVVADPPAAEEDEDEVDPSLPDPPHDHDPSYDYDYDPHPPVVPPVVVVVVVVCCVPPVPPDDDDD

Secondary structure (DSSP, 8-state):
----SHHHHHHHHHHHHHHSPTT--EEEEE---TTTS-TT----TTEEEEEPPTT-GGG-THHHHHHHHIIIIITTPPPP-

Nearest PDB structures (foldseek):
  6o60-assembly1_A  TM=2.588E-01  e=6.843E+00  Homo sapiens
  6j74-assembly1_A  TM=2.626E-01  e=7.836E+00  Homo sapiens
  6j7x-assembly1_A  TM=2.364E-01  e=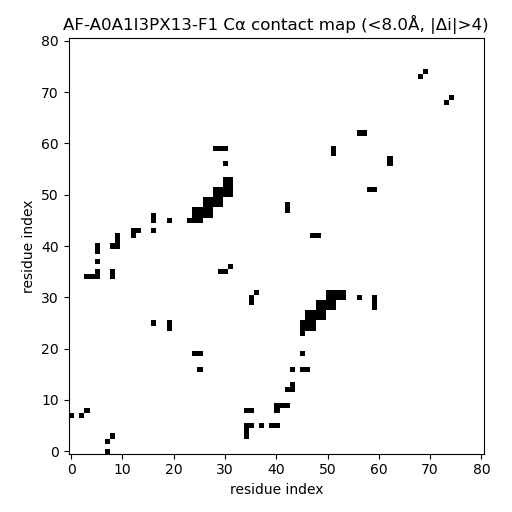7.323E+00  Homo sapiens

Organism: NCBI:txid1114924

Sequence (81 aa):
MPFADTEAMQAHLAEISLAVDPGAHAVLMLDQAGWHMSARLAVPDNITLLPLPPRSPELNPVENVWQFMRDNWLSNRVFRS

Mean predicted aligned error: 3.32 Å

pLDDT: mean 95.76, std 5.48, range [54.09, 98.69]